Protein AF-A0A4P5Y070-F1 (afdb_monomer)

Foldseek 3Di:
DDPVVVVVVVVVVVVVVVVVVVLCVVLLVVLLVLCLVCLPDQDDLPPRQLSSQLSSCCVPPVVLVVPVVSSSVVSSVVSVVQCVDVVSVVVVRVVSVVSSVVSD

pLDDT: mean 83.75, std 10.96, range [53.25, 95.19]

Mean predicted aligned error: 8.45 Å

Secondary structure (DSSP, 8-state):
--HHHHHHHHHHHHHHHHHHHHHHHHHHHHHHHHHHHTTTS---IIIIIHHHHHHHHHHH-HHHHT-HHHHHHHHHHHHHHHHHSHHHHHHHHHHHHHHHHTT-

Nearest PDB structures (foldseek):
  7eeb-assembly1_A  TM=2.944E-01  e=8.930E+00  Human betaherpesvirus 5

Sequence (104 aa):
MEPGLLDSIVQQTAAALDELTLVQTRDLPRLREIARRHGGDTLTLDPILIELIEALLATNLPLLARSATLRSKVARAVSQTLFDNPVCRGRLELLWSQLLDDAT

Solvent-accessible surface area (backbone atoms only — not comparable to full-atom values): 5729 Å² total; per-residue (Å²): 133,68,82,66,55,60,54,50,52,51,52,55,52,50,53,55,52,50,53,53,50,53,53,51,62,70,47,44,68,59,50,27,51,52,28,52,75,48,67,87,63,76,91,35,68,74,68,53,40,27,52,51,42,36,54,50,42,46,73,75,32,68,75,40,50,76,32,66,71,59,30,52,54,48,17,46,56,53,36,50,58,39,58,74,34,66,71,50,31,55,51,50,49,51,52,48,51,52,32,40,65,76,46,110

Structure (mmCIF, N/CA/C/O backbone):
data_AF-A0A4P5Y070-F1
#
_entry.id   AF-A0A4P5Y070-F1
#
loop_
_atom_site.group_PDB
_atom_site.id
_atom_site.type_symbol
_atom_site.label_atom_id
_atom_site.label_alt_id
_atom_site.label_comp_id
_atom_site.label_asym_id
_atom_site.label_entity_id
_atom_site.label_seq_id
_atom_site.pdbx_PDB_ins_code
_atom_site.Cartn_x
_atom_site.Cartn_y
_atom_site.Cartn_z
_atom_site.occupancy
_atom_site.B_iso_or_equiv
_atom_site.auth_seq_id
_atom_site.auth_comp_id
_atom_site.auth_asym_id
_atom_site.auth_atom_id
_atom_site.pdbx_PDB_model_num
ATOM 1 N N . MET A 1 1 ? -5.237 42.067 -1.500 1.00 53.25 1 MET A N 1
ATOM 2 C CA . MET A 1 1 ? -4.664 40.744 -1.182 1.00 53.25 1 MET A CA 1
ATOM 3 C C . MET A 1 1 ? -3.973 40.868 0.155 1.00 53.25 1 MET A C 1
ATOM 5 O O . MET A 1 1 ? -3.079 41.695 0.280 1.00 53.25 1 MET A O 1
ATOM 9 N N . GLU A 1 2 ? -4.465 40.154 1.160 1.00 60.97 2 GLU A N 1
ATOM 10 C CA . GLU A 1 2 ? -3.955 40.231 2.528 1.00 60.97 2 GLU A CA 1
ATOM 11 C C . GLU A 1 2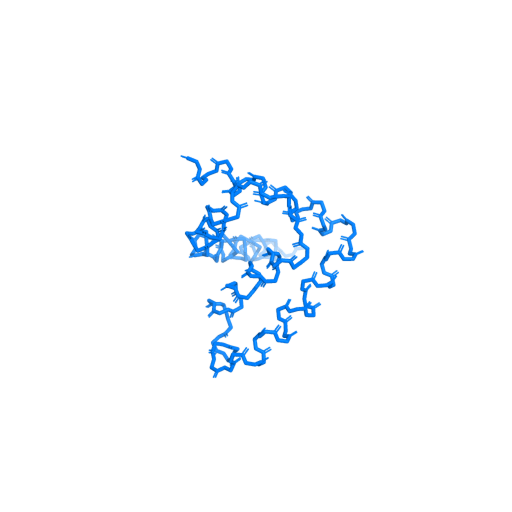 ? -2.597 39.517 2.614 1.00 60.97 2 GLU A C 1
ATOM 13 O O . GLU A 1 2 ? -2.519 38.330 2.292 1.00 60.97 2 GLU A O 1
ATOM 18 N N . PRO A 1 3 ? -1.519 40.201 3.033 1.00 61.66 3 PRO A N 1
ATOM 19 C CA . PRO A 1 3 ? -0.170 39.631 3.046 1.00 61.66 3 PRO A CA 1
ATOM 20 C C . PRO A 1 3 ? -0.008 38.428 3.995 1.00 61.66 3 PRO A C 1
ATOM 22 O O . PRO A 1 3 ? 0.944 37.673 3.846 1.00 61.66 3 PRO A O 1
ATOM 25 N N . GLY A 1 4 ? -0.945 38.204 4.924 1.00 73.44 4 GLY A N 1
ATOM 26 C CA . GLY A 1 4 ? -0.943 37.043 5.825 1.00 73.44 4 GLY A CA 1
ATOM 27 C C . GLY A 1 4 ? -1.588 35.772 5.257 1.00 73.44 4 GLY A C 1
ATOM 28 O O . GLY A 1 4 ? -1.361 34.684 5.788 1.00 73.44 4 GLY A O 1
ATOM 29 N N . LEU A 1 5 ? -2.374 35.876 4.176 1.00 81.38 5 LEU A N 1
ATOM 30 C CA . LEU A 1 5 ? -3.050 34.714 3.588 1.00 81.38 5 LEU A CA 1
ATOM 31 C C . LEU A 1 5 ? -2.063 33.820 2.831 1.00 81.38 5 LEU A C 1
ATOM 33 O O . LEU A 1 5 ? -2.120 32.600 2.952 1.00 81.38 5 LEU A O 1
ATOM 37 N N . LEU A 1 6 ? -1.140 34.425 2.078 1.00 80.38 6 LEU A N 1
ATOM 38 C CA . LEU A 1 6 ? -0.134 33.678 1.322 1.00 80.38 6 LEU A CA 1
ATOM 39 C C . LEU A 1 6 ? 0.812 32.922 2.265 1.00 80.38 6 LEU A C 1
ATOM 41 O O . LEU A 1 6 ? 1.087 31.750 2.033 1.00 80.38 6 LEU A O 1
ATOM 45 N N . ASP A 1 7 ? 1.240 33.565 3.355 1.00 82.81 7 ASP A N 1
ATOM 46 C CA . ASP A 1 7 ? 2.087 32.946 4.379 1.00 82.81 7 ASP A CA 1
ATOM 47 C C . ASP A 1 7 ? 1.368 31.778 5.073 1.00 82.81 7 ASP A C 1
ATOM 49 O O . ASP A 1 7 ? 1.919 30.685 5.180 1.00 82.81 7 ASP A O 1
ATOM 53 N N . SER A 1 8 ? 0.082 31.951 5.406 1.00 80.69 8 SER A N 1
ATOM 54 C CA . SER A 1 8 ? -0.744 30.868 5.959 1.00 80.69 8 SER A CA 1
ATOM 55 C C . SER A 1 8 ? -0.892 29.689 4.998 1.00 80.69 8 SER A C 1
ATOM 57 O O . SER A 1 8 ? -0.785 28.543 5.426 1.00 80.69 8 SER A O 1
ATOM 59 N N . ILE A 1 9 ? -1.108 29.940 3.702 1.00 83.69 9 ILE A N 1
ATOM 60 C CA . ILE A 1 9 ? -1.217 28.872 2.697 1.00 83.69 9 ILE A CA 1
ATOM 61 C C . ILE A 1 9 ? 0.120 28.137 2.550 1.00 83.69 9 ILE A C 1
ATOM 63 O O . ILE A 1 9 ? 0.134 26.909 2.480 1.00 83.69 9 ILE A O 1
ATOM 67 N N . VAL A 1 10 ? 1.244 28.858 2.536 1.00 84.25 10 VAL A N 1
ATOM 68 C CA . VAL A 1 10 ? 2.586 28.261 2.450 1.00 84.25 10 VAL A CA 1
ATOM 69 C C . VAL A 1 10 ? 2.878 27.399 3.680 1.00 84.25 10 VAL A C 1
ATOM 71 O O . VAL A 1 10 ? 3.293 26.254 3.521 1.00 84.25 10 VAL A O 1
ATOM 74 N N . GLN A 1 11 ? 2.591 27.892 4.886 1.00 77.00 11 GLN A N 1
ATOM 75 C CA . GLN A 1 11 ? 2.766 27.149 6.140 1.00 77.00 11 GLN A CA 1
ATOM 76 C C . GLN A 1 11 ? 1.876 25.900 6.202 1.00 77.00 11 GLN A C 1
ATOM 78 O O . GLN A 1 11 ? 2.346 24.819 6.548 1.00 77.00 11 GLN A O 1
ATOM 83 N N . GLN A 1 12 ? 0.605 26.014 5.805 1.00 72.31 12 GLN A N 1
ATOM 84 C CA . GLN A 1 12 ? -0.316 24.874 5.749 1.00 72.31 12 GLN A CA 1
ATOM 85 C C . GLN A 1 12 ? 0.124 23.828 4.721 1.00 72.31 12 GLN A C 1
ATOM 87 O O . GLN A 1 12 ? 0.031 22.629 4.977 1.00 72.31 12 GLN A O 1
ATOM 92 N N . THR A 1 13 ? 0.637 24.275 3.574 1.00 74.81 13 THR A N 1
ATOM 93 C CA . THR A 1 13 ? 1.146 23.375 2.532 1.00 74.81 13 THR A CA 1
ATOM 94 C C . THR A 1 13 ? 2.426 22.677 2.991 1.00 74.81 13 THR A C 1
ATOM 96 O O . THR A 1 13 ? 2.565 21.475 2.781 1.00 74.81 13 THR A O 1
ATOM 99 N N . ALA A 1 14 ? 3.335 23.395 3.655 1.00 67.31 14 ALA A N 1
ATOM 100 C CA . ALA A 1 14 ? 4.565 22.833 4.206 1.00 67.31 14 ALA A CA 1
ATOM 101 C C . ALA A 1 14 ? 4.275 21.793 5.299 1.00 67.31 14 ALA A C 1
ATOM 103 O O . ALA A 1 14 ? 4.793 20.685 5.229 1.00 67.31 14 ALA A O 1
ATOM 104 N N . ALA A 1 15 ? 3.370 22.099 6.234 1.00 67.75 15 ALA A N 1
ATOM 105 C CA . ALA A 1 15 ? 2.968 21.170 7.290 1.00 67.75 15 ALA A CA 1
ATOM 106 C C . ALA A 1 15 ? 2.325 19.887 6.731 1.00 67.75 15 ALA A C 1
ATOM 108 O O . ALA A 1 15 ? 2.646 18.787 7.178 1.00 67.75 15 ALA A O 1
ATOM 109 N N . ALA A 1 16 ? 1.470 20.007 5.708 1.00 63.28 16 ALA A N 1
ATOM 110 C CA . ALA A 1 16 ? 0.895 18.846 5.031 1.00 63.28 16 ALA A CA 1
ATOM 111 C C . ALA A 1 16 ? 1.968 17.998 4.320 1.00 63.28 16 ALA A C 1
ATOM 113 O O . ALA A 1 16 ? 1.876 16.771 4.295 1.00 63.28 16 ALA A O 1
ATOM 114 N N . LEU A 1 17 ? 2.999 18.635 3.757 1.00 61.44 17 LEU A N 1
ATOM 115 C CA . LEU A 1 17 ? 4.117 17.946 3.112 1.00 61.44 17 LEU A CA 1
ATOM 116 C C . LEU A 1 17 ? 5.026 17.237 4.133 1.00 61.44 17 LEU A C 1
ATOM 118 O O . LEU A 1 17 ? 5.468 16.113 3.884 1.00 61.44 17 LEU A O 1
ATOM 122 N N . ASP A 1 18 ? 5.259 17.852 5.294 1.00 63.22 18 ASP A N 1
ATOM 123 C CA . ASP A 1 18 ? 6.016 17.261 6.403 1.00 63.22 18 ASP A CA 1
ATOM 124 C C . ASP A 1 18 ? 5.290 16.051 7.006 1.00 63.22 18 ASP A C 1
ATOM 126 O O . ASP A 1 18 ? 5.906 15.003 7.217 1.00 63.22 18 ASP A O 1
ATOM 130 N N . GLU A 1 19 ? 3.972 16.133 7.216 1.00 62.66 19 GLU A N 1
ATOM 131 C CA . GLU A 1 19 ? 3.172 14.991 7.681 1.00 62.66 19 GLU A CA 1
ATOM 132 C C . GLU A 1 19 ? 3.215 13.821 6.690 1.00 62.66 19 GLU A C 1
ATOM 134 O O . GLU A 1 19 ? 3.406 12.670 7.094 1.00 62.66 19 GLU A O 1
ATOM 139 N N . LEU A 1 20 ? 3.119 14.099 5.386 1.00 59.69 20 LEU A N 1
ATOM 140 C CA . LEU A 1 20 ? 3.264 13.080 4.343 1.00 59.69 20 LEU A CA 1
ATOM 141 C C . LEU A 1 20 ? 4.658 12.436 4.364 1.00 59.69 20 LEU A C 1
ATOM 143 O O . LEU A 1 20 ? 4.774 11.225 4.175 1.00 59.69 20 LEU A O 1
ATOM 147 N N . THR A 1 21 ? 5.703 13.216 4.636 1.00 58.91 21 THR A N 1
ATOM 148 C CA . THR A 1 21 ? 7.090 12.731 4.725 1.00 58.91 21 THR A CA 1
ATOM 149 C C . THR A 1 21 ? 7.310 11.856 5.969 1.00 58.91 21 THR A C 1
ATOM 151 O O . THR A 1 21 ? 7.951 10.803 5.901 1.00 58.91 21 THR A O 1
ATOM 154 N N . LEU A 1 22 ? 6.721 12.227 7.108 1.00 56.88 22 LEU A N 1
ATOM 155 C CA . LEU A 1 22 ? 6.747 11.444 8.350 1.00 56.88 22 LEU A CA 1
ATOM 156 C C . LEU A 1 22 ? 6.017 10.102 8.213 1.00 56.88 22 LEU A C 1
ATOM 158 O O . LEU A 1 22 ? 6.537 9.072 8.654 1.00 56.88 22 LEU A O 1
ATOM 162 N N . VAL A 1 23 ? 4.8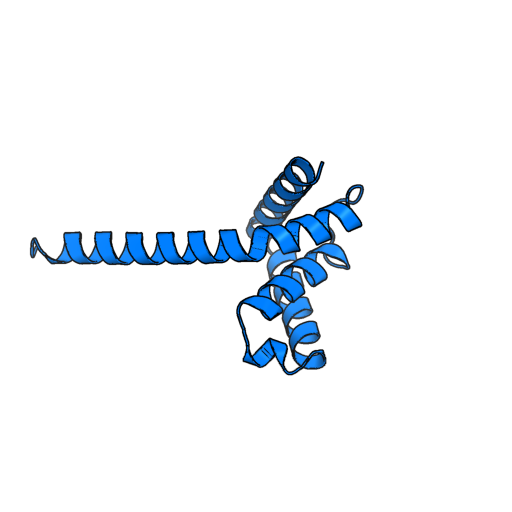46 10.094 7.568 1.00 57.69 23 VAL A N 1
ATOM 163 C CA . VAL A 1 23 ? 4.096 8.864 7.262 1.00 57.69 23 VAL A CA 1
ATOM 164 C C . VAL A 1 23 ? 4.922 7.948 6.355 1.00 57.69 23 VAL A C 1
ATOM 166 O O . VAL A 1 23 ? 5.107 6.774 6.677 1.00 57.69 23 VAL A O 1
ATOM 169 N N . GLN A 1 24 ? 5.524 8.495 5.292 1.00 63.78 24 GLN A N 1
ATOM 170 C CA . GLN A 1 24 ? 6.423 7.742 4.409 1.00 63.78 24 GLN A CA 1
ATOM 171 C C . GLN A 1 24 ? 7.593 7.106 5.180 1.00 63.78 24 GLN A C 1
ATOM 173 O O . GLN A 1 24 ? 7.898 5.930 4.986 1.00 63.78 24 GLN A O 1
ATOM 178 N N . THR A 1 25 ? 8.203 7.836 6.117 1.00 65.56 25 THR A N 1
ATOM 179 C CA . THR A 1 25 ? 9.365 7.351 6.883 1.00 65.56 25 THR A CA 1
ATOM 180 C C . THR A 1 25 ? 9.014 6.193 7.826 1.00 65.56 25 THR A C 1
ATOM 182 O O . THR A 1 25 ? 9.811 5.269 8.000 1.00 65.56 25 THR A O 1
ATOM 185 N N . ARG A 1 26 ? 7.814 6.199 8.422 1.00 77.38 26 ARG A N 1
ATOM 186 C CA . ARG A 1 26 ? 7.371 5.144 9.350 1.00 77.38 26 ARG A CA 1
ATOM 187 C C . ARG A 1 26 ? 7.058 3.827 8.641 1.00 77.38 26 ARG A C 1
ATOM 189 O O . ARG A 1 26 ? 7.302 2.760 9.205 1.00 77.38 26 ARG A O 1
ATOM 196 N N . ASP A 1 27 ? 6.507 3.901 7.436 1.00 84.19 27 ASP A N 1
ATOM 197 C CA . ASP A 1 27 ? 6.048 2.724 6.698 1.00 84.19 27 ASP A CA 1
ATOM 198 C C . ASP A 1 27 ? 7.161 2.057 5.876 1.00 84.19 27 ASP A C 1
ATOM 200 O O . ASP A 1 27 ? 7.133 0.839 5.677 1.00 84.19 27 ASP A O 1
ATOM 204 N N . LEU A 1 28 ? 8.185 2.819 5.473 1.00 85.69 28 LEU A N 1
ATOM 205 C CA . LEU A 1 28 ? 9.299 2.353 4.639 1.00 85.69 28 LEU A CA 1
ATOM 206 C C . LEU A 1 28 ? 9.945 1.029 5.092 1.00 85.69 28 LEU A C 1
ATOM 208 O O . LEU A 1 28 ? 10.090 0.142 4.249 1.00 85.69 28 LEU A O 1
ATOM 212 N N . PRO A 1 29 ? 10.298 0.808 6.377 1.00 88.44 29 PRO A N 1
ATOM 213 C CA . PRO A 1 29 ? 10.902 -0.456 6.806 1.00 88.44 29 PRO A CA 1
ATOM 214 C C . PRO A 1 29 ? 10.017 -1.674 6.521 1.00 88.44 29 PRO A C 1
ATOM 216 O O . PRO A 1 29 ? 10.510 -2.743 6.159 1.00 88.44 29 PRO A O 1
ATOM 219 N N . ARG A 1 30 ? 8.697 -1.512 6.665 1.00 88.50 30 ARG A N 1
ATOM 220 C CA . ARG A 1 30 ? 7.725 -2.586 6.454 1.00 88.50 30 ARG A CA 1
ATOM 221 C C . ARG A 1 30 ? 7.498 -2.846 4.970 1.00 88.50 30 ARG A C 1
ATOM 223 O O . ARG A 1 30 ? 7.413 -4.003 4.571 1.00 88.50 30 ARG A O 1
ATOM 230 N N . LEU A 1 31 ? 7.465 -1.792 4.157 1.00 90.88 31 LEU A N 1
ATOM 231 C CA . LEU A 1 31 ? 7.393 -1.922 2.702 1.00 90.88 31 LEU A CA 1
ATOM 232 C C . LEU A 1 31 ? 8.654 -2.595 2.137 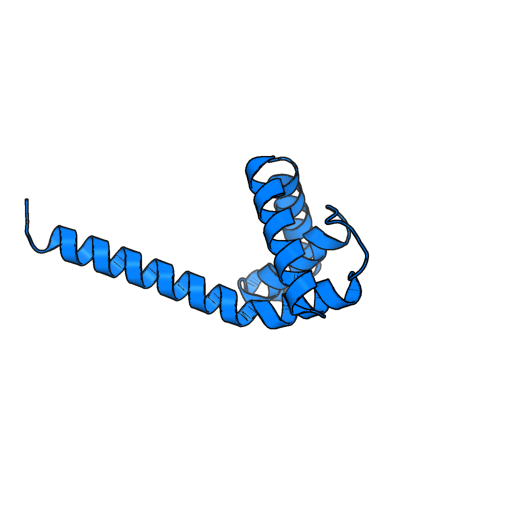1.00 90.88 31 LEU A C 1
ATOM 234 O O . LEU A 1 31 ? 8.543 -3.477 1.291 1.00 90.88 31 LEU A O 1
ATOM 238 N N . ARG A 1 32 ? 9.842 -2.268 2.664 1.00 90.88 32 ARG A N 1
ATOM 239 C CA . ARG A 1 32 ? 11.110 -2.922 2.292 1.00 90.88 32 ARG A CA 1
ATOM 240 C C . ARG A 1 32 ? 11.160 -4.398 2.677 1.00 90.88 32 ARG A C 1
ATOM 242 O O . ARG A 1 32 ? 11.759 -5.196 1.970 1.00 90.88 32 ARG A O 1
ATOM 249 N N . GLU A 1 33 ? 10.556 -4.792 3.795 1.00 91.44 33 GLU A N 1
ATOM 250 C CA . GLU A 1 33 ? 10.424 -6.213 4.154 1.00 91.44 33 GLU A CA 1
ATOM 251 C C . GLU A 1 33 ? 9.565 -6.981 3.138 1.00 91.44 33 GLU A C 1
ATOM 253 O O . GLU A 1 33 ? 9.920 -8.090 2.744 1.00 91.44 33 GLU A O 1
ATOM 258 N N . ILE A 1 34 ? 8.466 -6.378 2.672 1.00 91.88 34 ILE A N 1
ATOM 259 C CA . ILE A 1 34 ? 7.626 -6.958 1.613 1.00 91.88 34 ILE A CA 1
ATOM 260 C C . ILE A 1 34 ? 8.427 -7.050 0.308 1.00 91.88 34 ILE A C 1
ATOM 262 O O . ILE A 1 34 ? 8.437 -8.102 -0.324 1.00 91.88 34 ILE A O 1
ATOM 266 N N . ALA A 1 35 ? 9.164 -5.994 -0.049 1.00 91.81 35 ALA A N 1
ATOM 267 C CA . ALA A 1 35 ? 10.046 -5.989 -1.215 1.00 91.81 35 ALA A CA 1
ATOM 268 C C . ALA A 1 35 ? 11.110 -7.090 -1.156 1.00 91.81 35 ALA A C 1
ATOM 270 O O . ALA A 1 35 ? 11.254 -7.837 -2.114 1.00 91.81 35 ALA A O 1
ATOM 271 N N . ARG A 1 36 ? 11.777 -7.284 -0.011 1.00 91.25 36 ARG A N 1
ATOM 272 C CA . ARG A 1 36 ? 12.736 -8.387 0.178 1.00 91.25 36 ARG A CA 1
ATOM 273 C C . ARG A 1 36 ? 12.096 -9.762 0.003 1.00 91.25 36 ARG A C 1
ATOM 275 O O . ARG A 1 36 ? 12.711 -10.648 -0.582 1.00 91.25 36 ARG A O 1
ATOM 282 N N . ARG A 1 37 ? 10.867 -9.953 0.491 1.00 91.88 37 ARG A N 1
ATOM 283 C CA . ARG A 1 37 ? 10.154 -11.235 0.373 1.00 91.88 37 ARG A CA 1
ATOM 284 C C . ARG A 1 37 ? 9.785 -11.578 -1.070 1.00 91.88 37 ARG A C 1
ATOM 286 O O . ARG A 1 37 ? 9.822 -12.751 -1.425 1.00 91.88 37 ARG A O 1
ATOM 293 N N . HIS A 1 38 ? 9.456 -10.569 -1.875 1.00 91.12 38 HIS A N 1
ATOM 294 C CA . HIS A 1 38 ? 9.045 -10.709 -3.279 1.00 91.12 38 HIS A CA 1
ATOM 295 C C . HIS A 1 38 ? 10.130 -10.224 -4.260 1.00 91.12 38 HIS A C 1
ATOM 297 O O . HIS A 1 38 ? 9.823 -9.866 -5.392 1.00 91.12 38 HIS A O 1
ATOM 303 N N . GLY A 1 39 ? 11.400 -10.188 -3.836 1.00 76.31 39 GLY A N 1
ATOM 304 C CA . GLY A 1 39 ? 12.507 -9.453 -4.473 1.00 76.31 39 GLY A CA 1
ATOM 305 C C . GLY A 1 39 ? 12.937 -9.876 -5.885 1.00 76.31 39 GLY A C 1
ATOM 306 O O . GLY A 1 39 ? 13.940 -9.382 -6.389 1.00 76.31 39 GLY A O 1
ATOM 307 N N . GLY A 1 40 ? 12.210 -10.790 -6.525 1.00 76.06 40 GLY A N 1
ATOM 308 C CA . GLY A 1 40 ? 12.412 -11.203 -7.916 1.00 76.06 40 GLY A CA 1
ATOM 309 C C . GLY A 1 40 ? 11.175 -11.031 -8.798 1.00 76.06 40 GLY A C 1
ATOM 310 O O . GLY A 1 40 ? 11.242 -11.316 -9.993 1.00 76.06 40 GLY A O 1
ATOM 311 N N . ASP A 1 41 ? 10.060 -10.565 -8.233 1.00 81.75 41 ASP A N 1
ATOM 312 C CA . ASP A 1 41 ? 8.777 -10.492 -8.918 1.00 81.75 41 ASP A CA 1
ATOM 313 C C . ASP A 1 4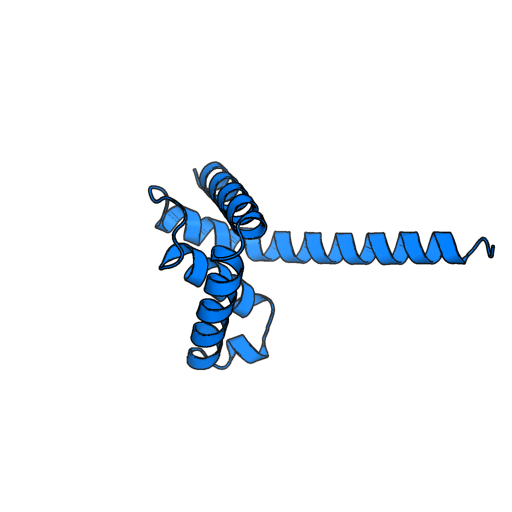1 ? 8.459 -9.069 -9.397 1.00 81.75 41 ASP A C 1
ATOM 315 O O . ASP A 1 41 ? 8.736 -8.054 -8.747 1.00 81.75 41 ASP A O 1
ATOM 319 N N . THR A 1 42 ? 7.824 -8.987 -10.567 1.00 88.50 42 THR A N 1
ATOM 320 C CA . THR A 1 42 ? 7.245 -7.730 -11.061 1.00 88.50 42 THR A CA 1
ATOM 321 C C . THR A 1 42 ? 6.047 -7.350 -10.196 1.00 88.50 42 THR A C 1
ATOM 323 O O . THR A 1 42 ? 5.324 -8.230 -9.731 1.00 88.50 42 THR A O 1
ATOM 326 N N . LEU A 1 43 ? 5.788 -6.050 -10.019 1.00 90.94 43 LEU A N 1
ATOM 327 C CA . LEU A 1 43 ? 4.612 -5.591 -9.284 1.00 90.94 43 LEU A CA 1
ATOM 328 C C . LEU A 1 43 ? 3.328 -6.189 -9.884 1.00 90.94 43 LEU A C 1
ATOM 330 O O . LEU A 1 43 ? 2.936 -5.884 -11.012 1.00 90.94 43 LEU A O 1
ATOM 334 N N . THR A 1 44 ? 2.647 -7.009 -9.093 1.00 92.94 44 THR A N 1
ATOM 335 C CA . THR A 1 44 ? 1.358 -7.620 -9.419 1.00 92.94 44 THR A CA 1
ATOM 336 C C . THR A 1 44 ? 0.290 -7.131 -8.448 1.00 92.94 44 THR A C 1
ATOM 338 O O . THR A 1 44 ? 0.582 -6.753 -7.311 1.00 92.94 44 THR A O 1
ATOM 341 N N . LEU A 1 45 ? -0.969 -7.132 -8.895 1.00 90.88 45 LEU A N 1
ATOM 342 C CA . LEU A 1 45 ? -2.104 -6.784 -8.040 1.00 90.88 45 LEU A CA 1
ATOM 343 C C . LEU A 1 45 ? -2.178 -7.698 -6.803 1.00 90.88 45 LEU A C 1
ATOM 345 O O . LEU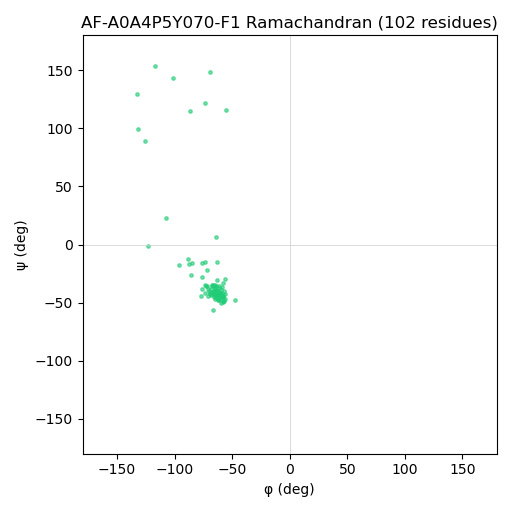 A 1 45 ? -2.349 -7.223 -5.684 1.00 90.88 45 LEU A O 1
ATOM 349 N N . ASP A 1 46 ? -2.032 -9.003 -7.017 1.00 91.12 46 ASP A N 1
ATOM 350 C CA . ASP A 1 46 ? -2.022 -10.041 -5.991 1.00 91.12 46 ASP A CA 1
ATOM 351 C C . ASP A 1 46 ? -0.814 -10.958 -6.261 1.00 91.12 46 ASP A C 1
ATOM 353 O O . ASP A 1 46 ? -0.644 -11.374 -7.412 1.00 91.12 46 ASP A O 1
ATOM 357 N N . PRO A 1 47 ? 0.036 -11.248 -5.257 1.00 91.62 47 PRO A N 1
ATOM 358 C CA . PRO A 1 47 ? -0.109 -10.860 -3.848 1.00 91.62 47 PRO A CA 1
ATOM 359 C C . PRO A 1 47 ? 0.477 -9.476 -3.492 1.00 91.62 47 PRO A C 1
ATOM 361 O O . PRO A 1 47 ? 0.143 -8.930 -2.442 1.00 91.62 47 PRO A O 1
ATOM 364 N N . ILE A 1 48 ? 1.336 -8.897 -4.339 1.00 93.31 48 ILE A N 1
ATOM 365 C CA . ILE A 1 48 ? 2.267 -7.828 -3.930 1.00 93.31 48 ILE A CA 1
ATOM 366 C C . ILE A 1 48 ? 1.549 -6.529 -3.547 1.00 93.31 48 ILE A C 1
ATOM 368 O O . IL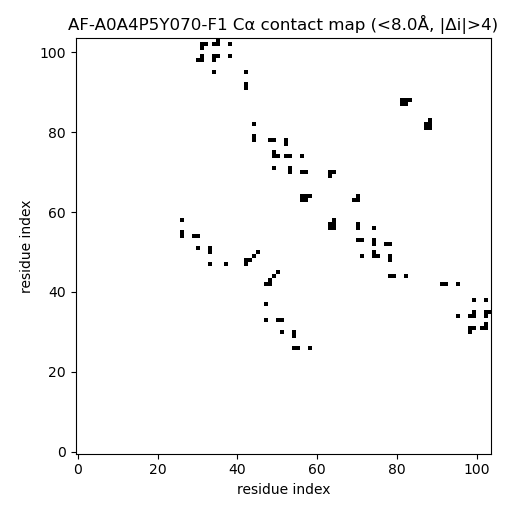E A 1 48 ? 1.725 -6.028 -2.435 1.00 93.31 48 ILE A O 1
ATOM 372 N N . LEU A 1 49 ? 0.733 -5.967 -4.444 1.00 92.81 49 LEU A N 1
ATOM 373 C CA . LEU A 1 49 ? 0.091 -4.675 -4.190 1.00 92.81 49 LEU A CA 1
ATOM 374 C C . LEU A 1 49 ? -0.892 -4.750 -3.015 1.00 92.81 49 LEU A C 1
ATOM 376 O O . LEU A 1 49 ? -0.913 -3.849 -2.178 1.00 92.81 49 LEU A O 1
ATOM 380 N N . ILE A 1 50 ? -1.654 -5.841 -2.909 1.00 94.75 50 ILE A N 1
ATOM 381 C CA . ILE A 1 50 ? -2.555 -6.070 -1.773 1.00 94.75 50 ILE A CA 1
ATOM 382 C C . ILE A 1 50 ? -1.786 -6.094 -0.452 1.00 94.75 50 ILE A C 1
ATOM 384 O O . ILE A 1 50 ? -2.231 -5.463 0.507 1.00 94.75 50 ILE A O 1
ATOM 388 N N . GLU A 1 51 ? -0.634 -6.762 -0.397 1.00 93.75 51 GLU A N 1
ATOM 389 C CA . GLU A 1 51 ? 0.178 -6.829 0.817 1.00 93.75 51 GLU A CA 1
ATOM 390 C C . GLU A 1 51 ? 0.755 -5.457 1.205 1.00 93.75 51 GLU A C 1
ATOM 392 O O . GLU A 1 51 ? 0.710 -5.075 2.379 1.00 93.75 51 GLU A O 1
ATOM 397 N N . LEU A 1 52 ? 1.226 -4.677 0.224 1.00 92.25 52 LEU A N 1
ATOM 398 C CA . LEU A 1 52 ? 1.707 -3.308 0.443 1.00 92.25 52 LEU A CA 1
ATOM 399 C C . LEU A 1 52 ? 0.604 -2.416 1.023 1.00 92.25 52 LEU A C 1
ATOM 401 O O . LEU A 1 52 ? 0.804 -1.753 2.043 1.00 92.25 52 LEU A O 1
ATOM 405 N N . ILE A 1 53 ? -0.580 -2.423 0.407 1.00 92.88 53 ILE A N 1
ATOM 406 C CA . ILE A 1 53 ? -1.712 -1.625 0.880 1.00 92.88 53 ILE A CA 1
ATOM 407 C C . ILE A 1 53 ? -2.191 -2.122 2.248 1.00 92.88 53 ILE A C 1
ATOM 409 O O . ILE A 1 53 ? -2.472 -1.307 3.124 1.00 92.88 53 ILE A O 1
ATOM 413 N N . GLU A 1 54 ? -2.248 -3.433 2.489 1.00 92.50 54 GLU A N 1
ATOM 414 C CA . GLU A 1 54 ? -2.623 -3.967 3.799 1.00 92.50 54 GLU A CA 1
ATOM 415 C C . GLU A 1 54 ? -1.661 -3.505 4.905 1.00 92.50 54 GLU A C 1
ATOM 417 O O . GLU A 1 54 ? -2.118 -3.117 5.987 1.00 92.50 54 GLU A O 1
ATOM 422 N N . ALA A 1 55 ? -0.352 -3.485 4.635 1.00 90.25 55 ALA A N 1
ATOM 423 C CA . ALA A 1 55 ? 0.645 -2.981 5.573 1.00 90.25 55 ALA A CA 1
ATOM 424 C C . ALA A 1 55 ? 0.435 -1.493 5.892 1.00 90.25 55 ALA A C 1
ATOM 426 O O . ALA A 1 55 ? 0.426 -1.122 7.067 1.00 90.25 55 ALA A O 1
ATOM 427 N N . LEU A 1 56 ? 0.177 -0.664 4.876 1.00 89.19 56 LEU A N 1
ATOM 428 C CA . LEU A 1 56 ? -0.111 0.763 5.054 1.00 89.19 56 LEU A CA 1
ATOM 429 C C . LEU A 1 56 ? -1.393 1.002 5.857 1.00 89.19 56 LEU A C 1
ATOM 431 O O . LEU A 1 56 ? -1.414 1.832 6.770 1.00 89.19 56 LEU A O 1
ATOM 435 N N . LEU A 1 57 ? -2.464 0.262 5.554 1.00 89.50 57 LEU A N 1
ATOM 436 C CA . LEU A 1 57 ? -3.735 0.369 6.274 1.00 89.50 57 LEU A CA 1
ATOM 437 C C . LEU A 1 57 ? -3.585 -0.064 7.738 1.00 89.50 57 LEU A C 1
ATOM 439 O O . LEU A 1 57 ? -4.204 0.535 8.617 1.00 89.50 57 LEU A O 1
ATOM 443 N N . ALA A 1 58 ? -2.764 -1.081 8.016 1.00 87.12 58 ALA A N 1
ATOM 444 C CA . ALA A 1 58 ? -2.500 -1.531 9.378 1.00 87.12 58 ALA A CA 1
ATOM 445 C C . ALA A 1 58 ? -1.771 -0.469 10.219 1.00 87.12 58 ALA A C 1
ATOM 447 O O . ALA A 1 58 ? -2.079 -0.335 11.405 1.00 87.12 58 ALA A O 1
ATOM 448 N N . THR A 1 59 ? -0.841 0.290 9.626 1.00 84.69 59 THR A N 1
ATOM 449 C CA . THR A 1 59 ? -0.110 1.353 10.336 1.00 84.69 59 THR A CA 1
ATOM 450 C C . THR A 1 59 ? -0.955 2.610 10.529 1.00 84.69 59 THR A C 1
ATOM 452 O O . THR A 1 59 ? -0.959 3.191 11.617 1.00 84.69 59 THR A O 1
ATOM 455 N N . ASN A 1 60 ? -1.665 3.037 9.483 1.00 83.19 60 ASN A N 1
ATOM 456 C CA . ASN A 1 60 ? -2.249 4.378 9.419 1.00 83.19 60 ASN A CA 1
ATOM 457 C C . ASN A 1 60 ? -3.722 4.434 9.843 1.00 83.19 60 ASN A C 1
ATOM 459 O O . ASN A 1 60 ? -4.225 5.508 10.167 1.00 83.19 60 ASN A O 1
ATOM 463 N N . LEU A 1 61 ? -4.428 3.296 9.883 1.00 84.50 61 LEU A N 1
ATOM 464 C CA . LEU A 1 61 ? -5.852 3.242 10.227 1.00 84.50 61 LEU A CA 1
ATOM 465 C C . LEU A 1 61 ? -6.106 2.260 11.385 1.00 84.50 61 LEU A C 1
ATOM 467 O O . LEU A 1 61 ? -6.447 1.094 11.162 1.00 84.50 61 LEU A O 1
ATOM 471 N N . PRO A 1 62 ? -6.035 2.730 12.647 1.00 80.19 62 PRO A N 1
ATOM 472 C CA . PRO A 1 62 ? -6.210 1.895 13.840 1.00 80.19 62 PRO A CA 1
ATOM 473 C C . PRO A 1 62 ? -7.544 1.138 13.884 1.00 80.19 62 PRO A C 1
ATOM 475 O O . PRO A 1 62 ? -7.631 0.049 14.449 1.00 80.19 62 PRO A O 1
ATOM 478 N N . LEU A 1 63 ? -8.595 1.699 13.277 1.00 79.44 63 LEU A N 1
ATOM 479 C CA . LEU A 1 63 ? -9.900 1.043 13.157 1.00 79.44 63 LEU A CA 1
ATOM 480 C C . LEU A 1 63 ? -9.834 -0.201 12.260 1.00 79.44 63 LEU A C 1
ATOM 482 O O . LEU A 1 63 ? -10.415 -1.230 12.598 1.00 79.44 63 LEU A O 1
ATOM 486 N N . LEU A 1 64 ? -9.081 -0.134 11.158 1.00 78.69 64 LEU A N 1
ATOM 487 C CA . LEU A 1 64 ? -8.858 -1.274 10.267 1.00 78.69 64 LEU A CA 1
ATOM 488 C C . LEU A 1 64 ? -7.858 -2.270 10.862 1.00 78.69 64 LEU A C 1
ATOM 490 O O . LEU A 1 64 ? -7.967 -3.469 10.620 1.00 78.69 64 LEU A O 1
ATOM 494 N N . ALA A 1 65 ? -6.931 -1.819 11.710 1.00 75.38 65 ALA A N 1
ATOM 495 C CA . ALA A 1 65 ? -6.029 -2.717 12.430 1.00 75.38 65 ALA A CA 1
ATOM 496 C C . ALA A 1 65 ? -6.785 -3.746 13.299 1.00 75.38 65 ALA A C 1
ATOM 498 O O . ALA A 1 65 ? -6.349 -4.892 13.405 1.00 75.38 65 ALA A O 1
ATOM 499 N N . ARG A 1 66 ? -7.949 -3.373 13.858 1.00 81.88 66 ARG A N 1
ATOM 500 C CA . ARG A 1 66 ? -8.768 -4.222 14.748 1.00 81.88 66 ARG A CA 1
ATOM 501 C C . ARG A 1 66 ? -9.579 -5.308 14.034 1.00 81.88 66 ARG A C 1
ATOM 503 O O . ARG A 1 66 ? -10.051 -6.226 14.696 1.00 81.88 66 ARG A O 1
ATOM 510 N N . SER A 1 67 ? -9.756 -5.226 12.714 1.00 88.06 67 SER A N 1
ATOM 511 C CA . SER A 1 67 ? -10.523 -6.212 11.943 1.00 88.06 67 SER A CA 1
ATOM 512 C C . SER A 1 67 ? -9.751 -6.655 10.706 1.00 88.06 67 SER A C 1
ATOM 514 O O . SER A 1 67 ? -9.771 -5.989 9.672 1.00 88.06 67 SER A O 1
ATOM 516 N N . ALA A 1 68 ? -9.100 -7.819 10.799 1.00 85.56 68 ALA A N 1
ATOM 517 C CA . ALA A 1 68 ? -8.336 -8.398 9.692 1.00 85.56 68 ALA A CA 1
ATOM 518 C C . ALA A 1 68 ? -9.202 -8.608 8.436 1.00 85.56 68 ALA A C 1
ATOM 520 O O . ALA A 1 68 ? -8.777 -8.296 7.328 1.00 85.56 68 ALA A O 1
ATOM 521 N N . THR A 1 69 ? -10.450 -9.056 8.606 1.00 89.31 69 THR A N 1
ATOM 522 C CA . THR A 1 69 ? -11.389 -9.250 7.492 1.00 89.31 69 THR A CA 1
ATOM 523 C C . THR A 1 69 ? -11.731 -7.937 6.792 1.00 89.31 69 THR A C 1
ATOM 525 O O . THR A 1 69 ? -11.761 -7.889 5.563 1.00 89.31 69 THR A O 1
ATOM 528 N N . LEU A 1 70 ? -11.997 -6.868 7.550 1.00 88.38 70 LEU A N 1
ATOM 529 C CA . LEU A 1 70 ? -12.306 -5.566 6.962 1.00 88.38 70 LEU A CA 1
ATOM 530 C C . LEU A 1 70 ? -11.071 -4.976 6.278 1.00 88.38 70 LEU A C 1
ATOM 532 O O . LEU A 1 70 ? -11.172 -4.499 5.152 1.00 88.38 70 LEU A O 1
ATOM 536 N N . ARG A 1 71 ? -9.905 -5.073 6.922 1.00 91.75 71 ARG A N 1
ATOM 537 C CA . ARG A 1 71 ? -8.634 -4.608 6.366 1.00 91.75 71 ARG A CA 1
ATOM 538 C C . ARG A 1 71 ? -8.310 -5.285 5.039 1.00 91.75 71 ARG A C 1
ATOM 540 O O . ARG A 1 71 ? -8.043 -4.579 4.077 1.00 91.75 71 ARG A O 1
ATOM 547 N N . SER A 1 72 ? -8.415 -6.610 4.959 1.00 90.25 72 SER A N 1
ATOM 548 C CA . SER A 1 72 ? -8.160 -7.361 3.723 1.00 90.25 72 SER A CA 1
ATOM 549 C C . SER A 1 72 ? -9.128 -6.967 2.596 1.00 90.25 72 SER A C 1
ATOM 551 O O . SER A 1 72 ? -8.708 -6.732 1.463 1.00 90.25 72 SER A O 1
ATOM 553 N N . LYS A 1 73 ? -10.424 -6.790 2.902 1.00 92.50 73 LYS A N 1
ATOM 554 C CA . LYS A 1 73 ? -11.416 -6.323 1.915 1.00 92.50 73 LYS A CA 1
ATOM 555 C C . LYS A 1 73 ? -11.096 -4.924 1.388 1.00 92.50 73 LYS A C 1
ATOM 557 O O . LYS A 1 73 ? -11.147 -4.705 0.179 1.00 92.50 73 LYS A O 1
ATOM 562 N N . VAL A 1 74 ? -10.766 -3.992 2.283 1.00 92.75 74 VAL A N 1
ATOM 563 C CA . VAL A 1 74 ? -10.398 -2.620 1.909 1.00 92.75 74 VAL A CA 1
ATOM 564 C C . VAL A 1 74 ? -9.095 -2.619 1.112 1.00 92.75 74 VAL A C 1
ATOM 566 O O . VAL A 1 74 ? -9.044 -1.989 0.061 1.00 92.75 74 VAL A O 1
ATOM 569 N N . ALA A 1 75 ? -8.081 -3.373 1.547 1.00 93.56 75 ALA A N 1
ATOM 570 C CA . ALA A 1 75 ? -6.807 -3.494 0.846 1.00 93.56 75 ALA A CA 1
ATOM 571 C C . ALA A 1 75 ? -7.005 -3.976 -0.592 1.00 93.56 75 ALA A C 1
ATOM 573 O O . ALA A 1 75 ? -6.493 -3.349 -1.517 1.00 93.56 75 ALA A O 1
ATOM 574 N N . ARG A 1 76 ? -7.821 -5.016 -0.804 1.00 94.38 76 ARG A N 1
ATOM 575 C CA . ARG A 1 76 ? -8.150 -5.512 -2.146 1.00 94.38 76 ARG A CA 1
ATOM 576 C C . ARG A 1 76 ? -8.868 -4.465 -2.998 1.00 94.38 76 ARG A C 1
ATOM 578 O O . ARG A 1 76 ? -8.474 -4.252 -4.139 1.00 94.38 76 ARG A O 1
ATOM 585 N N . ALA A 1 77 ? -9.889 -3.797 -2.460 1.00 94.19 77 ALA A N 1
ATOM 586 C CA . ALA A 1 77 ? -10.644 -2.789 -3.209 1.00 94.19 77 ALA A CA 1
ATOM 587 C C . ALA A 1 77 ? -9.774 -1.582 -3.609 1.00 94.19 77 ALA A C 1
ATOM 589 O O . ALA A 1 77 ? -9.823 -1.126 -4.754 1.00 94.19 77 ALA A O 1
ATOM 590 N N . VAL A 1 78 ? -8.946 -1.091 -2.683 1.00 93.50 78 VAL A N 1
ATOM 591 C CA . VAL A 1 78 ? -8.010 0.014 -2.935 1.00 93.50 78 VAL A CA 1
ATOM 592 C C . VAL A 1 78 ? -6.952 -0.402 -3.953 1.00 93.50 78 VAL A C 1
ATOM 594 O O . VAL A 1 78 ? -6.727 0.323 -4.918 1.00 93.50 78 VAL A O 1
ATOM 597 N N . SER A 1 79 ? -6.357 -1.585 -3.788 1.00 94.31 79 SER A N 1
ATOM 598 C CA . SER A 1 79 ? -5.343 -2.106 -4.712 1.00 94.31 79 SER A CA 1
ATOM 599 C C . SER A 1 79 ? -5.889 -2.229 -6.130 1.00 94.31 79 SER A C 1
ATOM 601 O O . SER A 1 79 ? -5.251 -1.756 -7.062 1.00 94.31 79 SER A O 1
ATOM 603 N N . GLN A 1 80 ? -7.098 -2.777 -6.290 1.00 95.19 80 GLN A N 1
ATOM 604 C CA . GLN A 1 80 ? -7.765 -2.876 -7.590 1.00 95.19 80 GLN A CA 1
ATOM 605 C C . GLN A 1 80 ? -7.948 -1.492 -8.227 1.00 95.19 80 GLN A C 1
ATOM 607 O O . GLN A 1 80 ? -7.539 -1.270 -9.361 1.00 95.19 80 GLN A O 1
ATOM 612 N N . THR A 1 81 ? -8.484 -0.538 -7.461 1.00 94.12 81 THR A N 1
ATOM 613 C CA . THR A 1 81 ? -8.736 0.830 -7.940 1.00 94.12 81 THR A CA 1
ATOM 614 C C . THR A 1 81 ? -7.452 1.520 -8.411 1.00 94.12 81 THR A C 1
ATOM 616 O O . THR A 1 81 ? -7.447 2.204 -9.434 1.00 94.12 81 THR A O 1
ATOM 619 N N . LEU A 1 82 ? -6.353 1.347 -7.672 1.00 92.06 82 LEU A N 1
ATOM 620 C CA . LEU A 1 82 ? -5.061 1.926 -8.034 1.00 92.06 82 LEU A CA 1
ATOM 621 C C . LEU A 1 82 ? -4.421 1.215 -9.231 1.00 92.06 82 LEU A C 1
ATOM 623 O O . LEU A 1 82 ? -3.782 1.872 -10.047 1.00 92.06 82 LEU A O 1
ATOM 627 N N . PHE A 1 83 ? -4.586 -0.102 -9.340 1.00 91.81 83 PHE A N 1
ATOM 628 C CA . PHE A 1 83 ? -4.001 -0.896 -10.417 1.00 91.81 83 PHE A CA 1
ATOM 629 C C . PHE A 1 83 ? -4.709 -0.680 -11.762 1.00 91.81 83 PHE A C 1
ATOM 631 O O . PHE A 1 83 ? -4.051 -0.661 -12.802 1.00 91.81 83 PHE A O 1
ATOM 638 N N . ASP A 1 84 ? -6.028 -0.461 -11.744 1.00 94.25 84 ASP A N 1
ATOM 639 C CA . ASP A 1 84 ? -6.825 -0.164 -12.942 1.00 94.25 84 ASP A CA 1
ATOM 640 C C . ASP A 1 84 ? -6.570 1.249 -13.491 1.00 94.25 84 ASP A C 1
ATOM 642 O O . ASP A 1 84 ? -6.795 1.513 -14.673 1.00 94.25 84 ASP A O 1
ATOM 646 N N . ASN A 1 85 ? -6.077 2.173 -12.659 1.00 93.56 85 ASN A N 1
ATOM 647 C CA . ASN A 1 85 ? -5.691 3.506 -13.106 1.00 93.56 85 ASN A CA 1
ATOM 648 C C . ASN A 1 85 ? -4.234 3.501 -13.616 1.00 93.56 85 ASN A C 1
ATOM 650 O O . ASN A 1 85 ? -3.311 3.361 -12.811 1.00 93.56 85 ASN A O 1
ATOM 654 N N . PRO A 1 86 ? -3.979 3.743 -14.917 1.00 88.38 86 PRO A N 1
ATOM 655 C CA . PRO A 1 86 ? -2.637 3.639 -15.494 1.00 88.38 86 PRO A CA 1
ATOM 656 C C . PRO A 1 86 ? -1.631 4.635 -14.898 1.00 88.38 86 PRO A C 1
ATOM 658 O O . PRO A 1 86 ? -0.446 4.325 -14.793 1.00 88.38 86 PRO A O 1
ATOM 661 N N . VAL A 1 87 ? -2.086 5.815 -14.457 1.00 90.50 87 VAL A N 1
ATOM 662 C CA . VAL A 1 87 ? -1.217 6.816 -13.815 1.00 90.50 87 VAL A CA 1
ATOM 663 C C . VAL A 1 87 ? -0.788 6.341 -12.429 1.00 90.50 87 VAL A C 1
ATOM 665 O O . VAL A 1 87 ? 0.381 6.457 -12.060 1.00 90.50 87 VAL A O 1
ATOM 668 N N . CYS A 1 88 ? -1.727 5.796 -11.655 1.00 89.06 88 CYS A N 1
ATOM 669 C CA . CYS A 1 88 ? -1.437 5.224 -10.344 1.00 89.06 88 CYS A CA 1
ATOM 670 C C . CYS A 1 88 ? -0.539 3.996 -10.477 1.00 89.06 88 CYS A C 1
ATOM 672 O O . CYS A 1 88 ? 0.447 3.891 -9.753 1.00 89.06 88 CYS A O 1
ATOM 674 N N . ARG A 1 89 ? -0.825 3.122 -11.444 1.00 89.31 89 ARG A N 1
ATOM 675 C CA . ARG A 1 89 ? -0.021 1.939 -11.728 1.00 89.31 89 ARG A CA 1
ATOM 676 C C . ARG A 1 89 ? 1.434 2.284 -12.044 1.00 89.31 89 ARG A C 1
ATOM 678 O O . ARG A 1 89 ? 2.314 1.732 -11.399 1.00 89.31 89 ARG A O 1
ATOM 685 N N . GLY A 1 90 ? 1.695 3.250 -12.929 1.00 86.44 90 GLY A N 1
ATOM 686 C CA . GLY A 1 90 ? 3.072 3.665 -13.232 1.00 86.44 90 GLY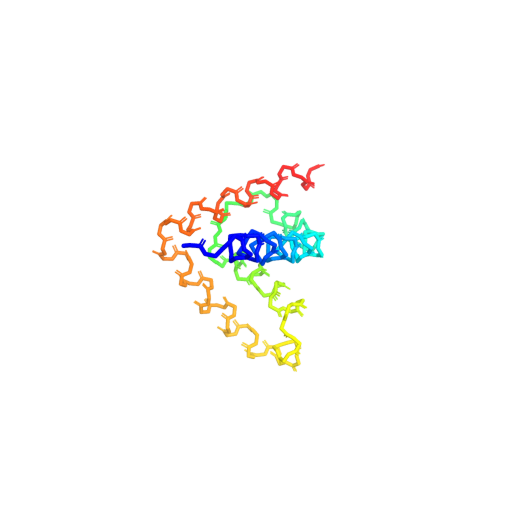 A CA 1
ATOM 687 C C . GLY A 1 90 ? 3.819 4.221 -12.010 1.00 86.44 90 GLY A C 1
ATOM 688 O O . GLY A 1 90 ? 5.004 3.957 -11.823 1.00 86.44 90 GLY A O 1
ATOM 689 N N . ARG A 1 91 ? 3.124 4.944 -11.121 1.00 90.56 91 ARG A N 1
ATOM 690 C CA . ARG A 1 91 ? 3.706 5.411 -9.849 1.00 90.56 91 ARG A CA 1
ATOM 691 C C . ARG A 1 91 ? 3.987 4.267 -8.878 1.00 90.56 91 ARG A C 1
ATOM 693 O O . ARG A 1 91 ? 4.996 4.308 -8.184 1.00 90.56 91 ARG A O 1
ATOM 700 N N . LEU A 1 92 ? 3.107 3.270 -8.818 1.00 91.38 92 LEU A N 1
ATOM 701 C CA . LEU A 1 92 ? 3.298 2.087 -7.982 1.00 91.38 92 LEU A CA 1
ATOM 702 C C . LEU A 1 92 ? 4.465 1.232 -8.481 1.00 91.38 92 LEU A C 1
ATOM 704 O O . LEU A 1 92 ? 5.250 0.76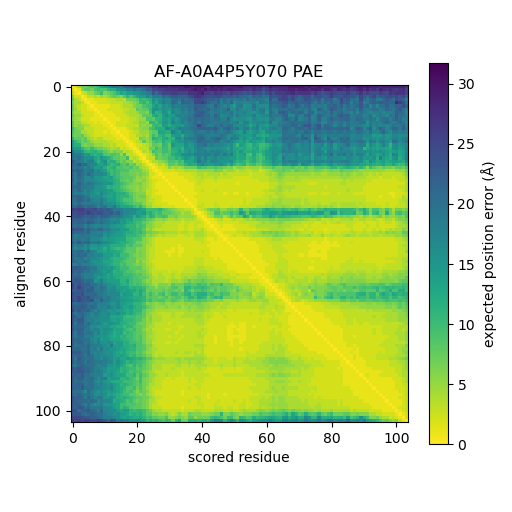2 -7.668 1.00 91.38 92 LEU A O 1
ATOM 708 N N . GLU A 1 93 ? 4.608 1.063 -9.796 1.00 91.56 93 GLU A N 1
ATOM 709 C CA . GLU A 1 93 ? 5.738 0.352 -10.405 1.00 91.56 93 GLU A CA 1
ATOM 710 C C . GLU A 1 93 ? 7.065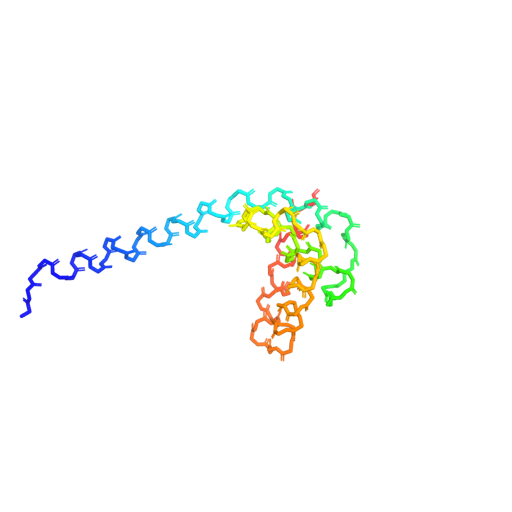 1.068 -10.106 1.00 91.56 93 GLU A C 1
ATOM 712 O O . GLU A 1 93 ? 8.036 0.420 -9.716 1.00 91.56 93 GLU A O 1
ATOM 717 N N . LEU A 1 94 ? 7.093 2.406 -10.185 1.00 90.06 94 LEU A N 1
ATOM 718 C CA . LEU A 1 94 ? 8.261 3.199 -9.791 1.00 90.06 94 LEU A CA 1
ATOM 719 C C . LEU A 1 94 ? 8.595 3.032 -8.302 1.00 90.06 94 LEU A C 1
ATOM 721 O O . LEU A 1 94 ? 9.748 2.779 -7.960 1.00 90.06 94 LEU A O 1
ATOM 725 N N . LEU A 1 95 ? 7.592 3.144 -7.424 1.00 90.38 95 LEU A N 1
ATOM 726 C CA . LEU A 1 95 ? 7.765 2.924 -5.987 1.00 90.38 95 LEU A CA 1
ATOM 727 C C . LEU A 1 95 ? 8.301 1.515 -5.704 1.00 90.38 95 LEU A C 1
ATOM 729 O O . LEU A 1 95 ? 9.197 1.351 -4.884 1.00 90.38 95 LEU A O 1
ATOM 733 N N . TRP A 1 96 ? 7.766 0.499 -6.383 1.00 92.31 96 TRP A N 1
ATOM 734 C CA . TRP A 1 96 ? 8.211 -0.883 -6.232 1.00 92.31 96 TRP A CA 1
ATOM 735 C C . TRP A 1 96 ? 9.674 -1.056 -6.636 1.00 92.31 96 TRP A C 1
ATOM 737 O O . TRP A 1 96 ? 10.437 -1.642 -5.878 1.00 92.31 96 TRP A O 1
ATOM 747 N N . SER A 1 97 ? 10.088 -0.478 -7.768 1.00 90.06 97 SER A N 1
ATOM 748 C CA . SER A 1 97 ? 11.493 -0.488 -8.192 1.00 90.06 97 SER A CA 1
ATOM 749 C C . SER A 1 97 ? 12.406 0.146 -7.142 1.00 90.06 97 SER A C 1
ATOM 751 O O . SER A 1 97 ? 13.421 -0.438 -6.786 1.00 90.06 97 SER A O 1
ATOM 753 N N . GLN A 1 98 ? 12.019 1.300 -6.590 1.00 89.94 98 GLN A N 1
ATOM 754 C CA . GLN A 1 98 ? 12.791 1.972 -5.539 1.00 89.94 98 GLN A CA 1
ATOM 755 C C . GLN A 1 98 ? 12.900 1.119 -4.270 1.00 89.94 98 GLN A C 1
ATOM 757 O O . GLN A 1 98 ? 13.957 1.055 -3.650 1.00 89.94 98 GLN A O 1
ATOM 762 N N . LEU A 1 99 ? 11.812 0.445 -3.885 1.00 90.00 99 LEU A N 1
ATOM 763 C CA . LEU A 1 99 ? 11.809 -0.450 -2.731 1.00 90.00 99 LEU A CA 1
ATOM 764 C C . LEU A 1 99 ? 12.693 -1.682 -2.943 1.00 90.00 99 LEU A C 1
ATOM 766 O O . LEU A 1 99 ? 13.279 -2.143 -1.968 1.00 90.00 99 LEU A O 1
ATOM 770 N N . LEU A 1 100 ? 12.776 -2.211 -4.168 1.00 89.44 100 LEU A N 1
ATOM 771 C CA . LEU A 1 100 ? 13.661 -3.325 -4.523 1.00 89.44 100 LEU A CA 1
ATOM 772 C C . LEU A 1 100 ? 15.139 -2.911 -4.504 1.00 89.44 100 LEU A C 1
ATOM 774 O O . LEU A 1 100 ? 15.963 -3.637 -3.947 1.00 89.44 100 LEU A O 1
ATOM 778 N N . ASP A 1 101 ? 15.460 -1.733 -5.042 1.00 87.12 101 ASP A N 1
ATOM 779 C CA . ASP A 1 101 ? 16.825 -1.195 -5.037 1.00 87.12 101 ASP A CA 1
ATOM 780 C C . ASP A 1 101 ? 17.334 -0.974 -3.601 1.00 87.12 101 ASP A C 1
ATOM 782 O O . ASP A 1 101 ? 18.445 -1.373 -3.266 1.00 87.12 101 ASP A O 1
ATOM 786 N N . ASP A 1 102 ? 16.497 -0.410 -2.723 1.00 80.88 102 ASP A N 1
ATOM 787 C CA . ASP A 1 102 ? 16.810 -0.187 -1.300 1.00 80.88 102 ASP A CA 1
ATOM 788 C C . ASP A 1 102 ? 16.790 -1.468 -0.437 1.00 80.88 102 ASP A C 1
ATOM 790 O O . ASP A 1 102 ? 17.200 -1.449 0.728 1.00 80.88 102 ASP A O 1
ATOM 794 N N . ALA A 1 103 ? 16.206 -2.552 -0.948 1.00 75.25 103 ALA A N 1
ATOM 795 C CA . ALA A 1 103 ? 16.061 -3.830 -0.252 1.00 75.25 103 ALA A CA 1
ATOM 796 C C . ALA A 1 103 ? 17.263 -4.771 -0.444 1.00 75.25 103 ALA A C 1
ATOM 798 O O . ALA A 1 103 ? 17.336 -5.781 0.266 1.00 75.25 103 ALA A O 1
ATOM 799 N N . THR A 1 104 ? 18.150 -4.448 -1.392 1.00 61.25 104 THR A N 1
ATOM 800 C CA . THR A 1 104 ? 19.363 -5.203 -1.750 1.00 61.25 104 THR A CA 1
ATOM 801 C C . THR A 1 104 ? 20.541 -4.802 -0.866 1.00 61.25 104 THR A C 1
ATOM 803 O O . THR A 1 104 ? 21.277 -5.716 -0.428 1.00 61.25 104 THR A O 1
#

Radius of gyration: 16.62 Å; Cα contacts (8 Å, |Δi|>4): 64; chains: 1; bounding box: 32×52×30 Å